Protein AF-A0A918U955-F1 (afdb_monomer)

Solvent-accessible surface area (backbone atoms only — not comparable to full-atom values): 6249 Å² total; per-residue (Å²): 137,89,78,62,96,64,94,62,89,67,53,64,65,60,43,53,50,46,20,49,52,46,51,53,50,38,60,75,72,62,66,85,82,69,97,59,56,46,60,57,47,29,50,54,38,46,40,35,76,74,68,63,54,50,66,72,58,51,24,63,77,69,72,46,56,64,68,55,54,53,52,53,38,50,56,50,48,66,66,42,59,83,70,49,81,75,82,81,64,80,85,73,74,82,79,78,82,79,128

Structure (mmCIF, N/CA/C/O backbone):
data_AF-A0A918U955-F1
#
_entry.id   AF-A0A918U955-F1
#
loop_
_atom_site.group_PDB
_atom_site.id
_atom_site.type_symbol
_atom_site.label_atom_id
_atom_site.label_alt_id
_atom_site.label_comp_id
_atom_site.label_asym_id
_atom_site.label_entity_id
_atom_site.label_seq_id
_atom_site.pdbx_PDB_ins_code
_atom_site.Cartn_x
_atom_site.Cartn_y
_atom_site.Cartn_z
_atom_site.occupancy
_atom_site.B_iso_or_equiv
_atom_site.auth_seq_id
_atom_site.auth_comp_id
_atom_site.auth_asym_id
_atom_site.auth_atom_id
_atom_site.pdbx_PDB_model_num
ATOM 1 N N . MET A 1 1 ? -12.872 -7.319 -12.744 1.00 39.25 1 MET A N 1
ATOM 2 C CA . MET A 1 1 ? -12.067 -8.550 -12.621 1.00 39.25 1 MET A CA 1
ATOM 3 C C . MET A 1 1 ? -10.614 -8.183 -12.930 1.00 39.25 1 MET A C 1
ATOM 5 O O . MET A 1 1 ? -10.255 -8.072 -14.090 1.00 39.25 1 MET A O 1
ATOM 9 N N . LEU A 1 2 ? -9.818 -7.819 -11.917 1.00 44.41 2 LEU A N 1
ATOM 10 C CA . LEU A 1 2 ? -8.397 -7.473 -12.092 1.00 44.41 2 LEU A CA 1
ATOM 11 C C . LEU A 1 2 ? -7.584 -8.721 -11.755 1.00 44.41 2 LEU A C 1
ATOM 13 O O . LEU A 1 2 ? -7.277 -8.972 -10.594 1.00 44.41 2 LEU A O 1
ATOM 17 N N . VAL A 1 3 ? -7.330 -9.535 -12.775 1.00 42.31 3 VAL A N 1
ATOM 18 C CA . VAL A 1 3 ? -6.562 -10.774 -12.653 1.00 42.31 3 VAL A CA 1
ATOM 19 C C . VAL A 1 3 ? -5.083 -10.413 -12.767 1.00 42.31 3 VAL A C 1
ATOM 21 O O . VAL A 1 3 ? -4.627 -9.954 -13.813 1.00 42.31 3 VAL A O 1
ATOM 24 N N . HIS A 1 4 ? -4.340 -10.571 -11.670 1.00 49.16 4 HIS A N 1
ATOM 25 C CA . HIS A 1 4 ? -2.883 -10.653 -11.729 1.00 49.16 4 HIS A CA 1
ATOM 26 C C . HIS A 1 4 ? -2.535 -11.987 -12.418 1.00 49.16 4 HIS A C 1
ATOM 28 O O . HIS A 1 4 ? -3.161 -12.995 -12.093 1.00 49.16 4 HIS A O 1
ATOM 34 N N . PRO A 1 5 ? -1.579 -12.037 -13.360 1.00 51.75 5 PRO A N 1
ATOM 35 C CA . PRO A 1 5 ? -1.319 -13.222 -14.191 1.00 51.75 5 PRO A CA 1
ATOM 36 C C 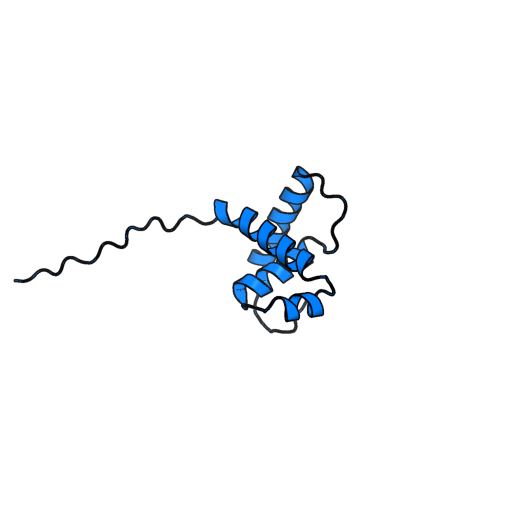. PRO A 1 5 ? -0.714 -14.421 -13.437 1.00 51.75 5 PRO A C 1
ATOM 38 O O . PRO A 1 5 ? -0.406 -15.444 -14.037 1.00 51.75 5 PRO A O 1
ATOM 41 N N . SER A 1 6 ? -0.564 -14.328 -12.121 1.00 43.22 6 SER A N 1
ATOM 42 C CA . SER A 1 6 ? -0.258 -15.448 -11.239 1.00 43.22 6 SER A CA 1
ATOM 43 C C . SER A 1 6 ? -1.542 -15.766 -10.482 1.00 43.22 6 SER A C 1
ATOM 45 O O . SER A 1 6 ? -1.920 -14.991 -9.609 1.00 43.22 6 SER A O 1
ATOM 47 N N . GLY A 1 7 ? -2.226 -16.851 -10.864 1.00 45.94 7 GLY A N 1
ATOM 48 C CA . GLY A 1 7 ? -3.496 -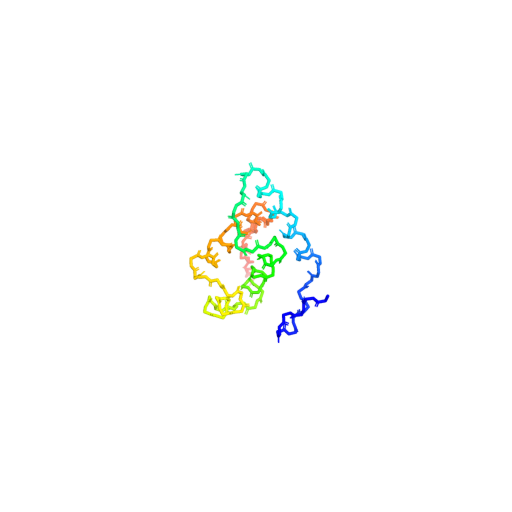17.340 -10.308 1.00 45.94 7 GLY A CA 1
ATOM 49 C C . GLY A 1 7 ? -3.431 -17.669 -8.816 1.00 45.94 7 GLY A C 1
ATOM 50 O O . GLY A 1 7 ? -3.519 -18.819 -8.406 1.00 45.94 7 GLY A O 1
ATOM 51 N N . ILE A 1 8 ? -3.246 -16.640 -8.006 1.00 50.59 8 ILE A N 1
ATOM 52 C CA . ILE A 1 8 ? -3.257 -16.679 -6.559 1.00 50.59 8 ILE A CA 1
ATOM 53 C C . ILE A 1 8 ? -4.605 -16.102 -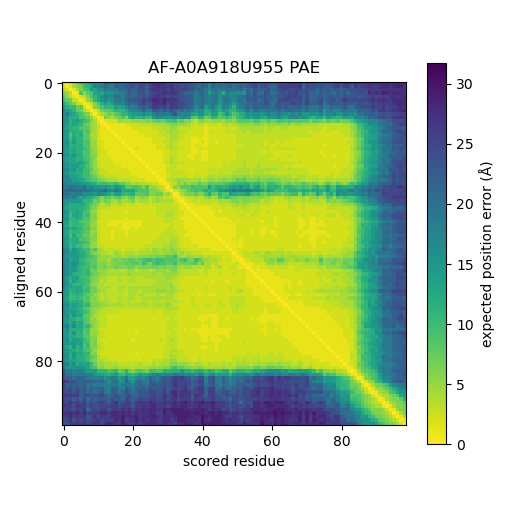6.184 1.00 50.59 8 ILE A C 1
ATOM 55 O O . ILE A 1 8 ? -4.916 -14.968 -6.556 1.00 50.59 8 ILE A O 1
ATOM 59 N N . ASP A 1 9 ? -5.399 -16.885 -5.457 1.00 54.12 9 ASP A N 1
ATOM 60 C CA . ASP A 1 9 ? -6.590 -16.402 -4.766 1.00 54.12 9 ASP A CA 1
ATOM 61 C C . ASP A 1 9 ? -6.138 -15.426 -3.669 1.00 54.12 9 ASP A C 1
ATOM 63 O O . ASP A 1 9 ? -6.061 -15.733 -2.478 1.00 54.12 9 ASP A O 1
ATOM 67 N N . LEU A 1 10 ? -5.694 -14.240 -4.090 1.00 59.69 10 LEU A N 1
ATOM 68 C CA . LEU A 1 10 ? -5.490 -13.114 -3.208 1.00 59.69 10 LEU A CA 1
ATOM 69 C C . LEU A 1 10 ? -6.866 -12.825 -2.642 1.00 59.69 10 LEU A C 1
ATOM 71 O O . LEU A 1 10 ? -7.712 -12.272 -3.343 1.00 59.69 10 LEU A O 1
ATOM 75 N N . SER A 1 11 ? -7.083 -13.250 -1.394 1.00 72.44 11 SER A N 1
ATOM 76 C CA . SER A 1 11 ? -8.365 -13.091 -0.723 1.00 72.44 11 SER A CA 1
ATOM 77 C C . SER A 1 11 ? -8.861 -11.672 -0.963 1.00 72.44 11 SER A C 1
ATOM 79 O O . SER A 1 11 ? -8.246 -10.702 -0.507 1.00 72.44 11 SER A O 1
ATOM 81 N N . SER A 1 12 ? -9.971 -11.549 -1.695 1.00 76.94 12 SER A N 1
ATOM 82 C CA . SER A 1 12 ? -10.564 -10.248 -2.022 1.00 76.94 12 SER A CA 1
ATOM 83 C C . SER A 1 12 ? -10.760 -9.425 -0.745 1.00 76.94 12 SER A C 1
ATOM 85 O O . SER A 1 12 ? -10.551 -8.216 -0.727 1.00 76.94 12 SER A O 1
ATOM 87 N N . ARG A 1 13 ? -11.031 -10.104 0.377 1.00 83.88 13 ARG A N 1
ATOM 88 C CA . ARG A 1 13 ? -11.104 -9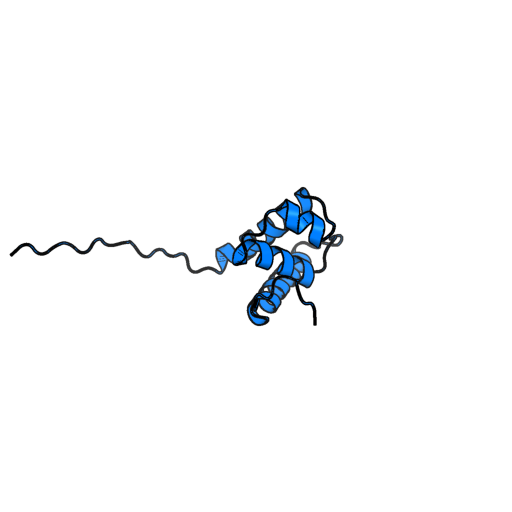.517 1.715 1.00 83.88 13 ARG A CA 1
ATOM 89 C C . ARG A 1 13 ? -9.803 -8.843 2.160 1.00 83.88 13 ARG A C 1
ATOM 91 O O . ARG A 1 13 ? -9.860 -7.715 2.639 1.00 83.88 13 ARG A O 1
ATOM 98 N N . ALA A 1 14 ? -8.649 -9.491 1.997 1.00 84.94 14 ALA A N 1
ATOM 99 C CA . ALA A 1 14 ? -7.347 -8.919 2.355 1.00 84.94 14 ALA A CA 1
ATOM 100 C C . ALA A 1 14 ? -7.013 -7.696 1.488 1.00 84.94 14 ALA A C 1
ATOM 102 O O . ALA A 1 14 ? -6.543 -6.675 1.992 1.00 84.94 14 ALA A O 1
ATOM 103 N N . LEU A 1 15 ? -7.335 -7.771 0.196 1.00 89.38 15 LEU A N 1
ATOM 104 C CA . LEU A 1 15 ? -7.169 -6.662 -0.737 1.00 89.38 15 LEU A CA 1
ATOM 105 C C . LEU A 1 15 ? -8.046 -5.462 -0.372 1.00 89.38 15 LEU A C 1
ATOM 107 O O . LEU A 1 15 ? -7.547 -4.339 -0.296 1.00 89.38 15 LEU A O 1
ATOM 111 N N . HIS A 1 16 ? -9.335 -5.687 -0.108 1.00 91.31 16 HIS A N 1
ATOM 112 C CA . HIS A 1 16 ? -10.257 -4.627 0.297 1.00 91.31 16 HIS A CA 1
ATOM 113 C C . HIS A 1 16 ? -9.870 -4.022 1.648 1.00 91.31 16 HIS A C 1
ATOM 115 O O . HIS A 1 16 ? -9.881 -2.799 1.791 1.00 91.31 16 HIS A O 1
ATOM 121 N N . HIS A 1 17 ? -9.465 -4.854 2.609 1.00 90.94 17 HIS A N 1
ATOM 122 C CA . HIS A 1 17 ? -9.001 -4.398 3.914 1.00 90.94 17 HIS A CA 1
ATOM 123 C C . HIS A 1 17 ? -7.779 -3.478 3.786 1.00 90.94 17 HIS A C 1
ATOM 125 O O . HIS A 1 17 ? -7.816 -2.336 4.248 1.00 90.94 17 HIS A O 1
ATOM 131 N N . LEU A 1 18 ? -6.734 -3.920 3.078 1.00 92.44 18 LEU A N 1
ATOM 132 C CA . LEU A 1 18 ? -5.520 -3.126 2.889 1.00 92.44 18 LEU A CA 1
ATOM 133 C C . LEU A 1 18 ? -5.779 -1.852 2.072 1.00 92.44 18 LEU A C 1
ATOM 135 O O . LEU A 1 18 ? -5.257 -0.785 2.394 1.00 92.44 18 LEU A O 1
ATOM 139 N N . CYS A 1 19 ? -6.633 -1.928 1.048 1.00 94.50 19 CYS A N 1
ATOM 140 C CA . CYS A 1 19 ? -7.066 -0.753 0.295 1.00 94.50 19 CYS A CA 1
ATOM 141 C C . CYS A 1 19 ? -7.757 0.279 1.205 1.00 94.50 19 CYS A C 1
ATOM 143 O O . CYS A 1 19 ? -7.504 1.479 1.070 1.00 94.50 19 CYS A O 1
ATOM 145 N N . GLY A 1 20 ? -8.589 -0.175 2.148 1.00 94.25 20 GLY A N 1
ATOM 146 C CA . GLY A 1 20 ? -9.239 0.671 3.151 1.00 94.25 20 GLY A CA 1
ATOM 147 C C . GLY A 1 20 ? -8.242 1.359 4.085 1.00 94.25 20 GLY A C 1
ATOM 148 O O . GLY A 1 20 ? -8.323 2.576 4.273 1.00 94.25 20 GLY A O 1
ATOM 149 N N . LEU A 1 21 ? -7.255 0.617 4.601 1.00 94.75 21 LEU A N 1
ATOM 150 C CA . LEU A 1 21 ? -6.179 1.172 5.434 1.00 94.75 21 LEU A CA 1
ATOM 151 C C . LEU A 1 21 ? -5.386 2.248 4.685 1.00 94.75 21 LEU A C 1
ATOM 153 O O . LEU A 1 21 ? -5.193 3.350 5.198 1.00 94.75 21 LEU A O 1
ATOM 157 N N . LEU A 1 22 ? -4.998 1.970 3.438 1.00 94.00 22 LEU A N 1
ATOM 158 C CA . LEU A 1 22 ? -4.274 2.916 2.587 1.00 94.00 22 LEU A CA 1
ATOM 159 C C . LEU A 1 22 ? -5.100 4.171 2.287 1.00 94.00 22 LEU A C 1
ATOM 161 O O . LEU A 1 22 ? -4.575 5.282 2.336 1.00 94.00 22 LEU A O 1
ATOM 165 N N . ALA A 1 23 ? -6.396 4.021 2.006 1.00 93.56 23 ALA A N 1
ATOM 166 C CA . ALA A 1 23 ? -7.290 5.153 1.783 1.00 93.56 23 ALA A CA 1
ATOM 167 C C . ALA A 1 23 ? -7.470 6.008 3.049 1.00 93.56 23 ALA A C 1
ATOM 169 O O . ALA A 1 23 ? -7.527 7.235 2.964 1.00 93.56 23 ALA A O 1
ATOM 170 N N . GLY A 1 24 ? -7.547 5.387 4.229 1.00 94.00 24 GLY A N 1
ATOM 171 C CA . GLY A 1 24 ? -7.553 6.092 5.512 1.00 94.00 24 GLY A CA 1
ATOM 172 C C . GLY A 1 24 ? -6.246 6.846 5.758 1.00 94.00 24 GLY A C 1
ATOM 173 O O . GLY A 1 24 ? -6.268 8.039 6.055 1.00 94.00 24 GLY A O 1
ATOM 174 N N . HIS A 1 25 ? -5.111 6.177 5.557 1.00 92.62 25 HIS A N 1
ATOM 175 C CA . HIS A 1 25 ? -3.788 6.768 5.730 1.00 92.62 25 HIS A CA 1
ATOM 176 C C . HIS A 1 25 ? -3.563 7.959 4.793 1.00 92.62 25 HIS A C 1
ATOM 178 O O . HIS A 1 25 ? -3.255 9.050 5.267 1.00 92.62 25 HIS A O 1
ATOM 184 N N . ARG A 1 26 ? -3.803 7.802 3.481 1.00 91.88 26 ARG A N 1
ATOM 185 C CA . ARG A 1 26 ? -3.631 8.882 2.492 1.00 91.88 26 ARG A CA 1
ATOM 186 C C . ARG A 1 26 ? -4.480 10.113 2.804 1.00 91.88 26 ARG A C 1
ATOM 188 O O . ARG A 1 26 ? -3.998 11.223 2.594 1.00 91.88 26 ARG A O 1
ATOM 195 N N . ARG A 1 27 ? -5.705 9.924 3.315 1.00 90.75 27 ARG A N 1
ATOM 196 C CA . ARG A 1 27 ? -6.566 11.028 3.771 1.00 90.75 27 ARG A CA 1
ATOM 197 C C . ARG A 1 27 ? -5.962 11.764 4.965 1.00 90.75 27 ARG A C 1
ATOM 199 O O . ARG A 1 27 ? -5.934 12.987 4.943 1.00 90.75 27 ARG A O 1
ATOM 206 N N . ARG A 1 28 ? -5.436 11.040 5.960 1.00 91.06 28 ARG A N 1
ATOM 207 C CA . ARG A 1 28 ? -4.800 11.641 7.149 1.00 91.06 28 ARG A CA 1
ATOM 208 C C . ARG A 1 28 ? -3.570 12.475 6.802 1.00 91.06 28 ARG A C 1
ATOM 210 O O . ARG A 1 28 ? -3.414 13.562 7.336 1.00 91.06 28 ARG A O 1
ATOM 217 N N . ILE A 1 29 ? -2.718 11.983 5.903 1.00 89.19 29 ILE A N 1
ATOM 218 C CA . ILE A 1 29 ? -1.474 12.677 5.526 1.00 89.19 29 ILE A CA 1
ATOM 219 C C . ILE A 1 29 ? -1.651 13.673 4.366 1.00 89.19 29 ILE A C 1
ATOM 221 O O . ILE A 1 29 ? -0.672 14.251 3.906 1.00 89.19 29 ILE A O 1
ATOM 225 N N . GLY A 1 30 ? -2.867 13.830 3.828 1.00 85.25 30 GLY A N 1
ATOM 226 C CA . GLY A 1 30 ? -3.138 14.735 2.705 1.00 85.25 30 GLY A CA 1
ATOM 227 C C . GLY A 1 30 ? -2.404 14.370 1.407 1.00 85.25 30 GLY A C 1
ATOM 228 O O . GLY A 1 30 ? -1.987 15.251 0.655 1.00 85.25 30 GLY A O 1
ATOM 229 N N . SER A 1 31 ? -2.206 13.078 1.122 1.00 80.62 31 SER A N 1
ATOM 230 C CA . SER A 1 31 ? -1.374 12.653 -0.010 1.00 80.62 31 SER A CA 1
ATOM 231 C C . SER A 1 31 ? -2.074 12.871 -1.357 1.00 80.62 31 SER A C 1
ATOM 233 O O . SER A 1 31 ? -2.831 12.019 -1.820 1.00 80.62 31 SER A O 1
ATOM 235 N N . ARG A 1 32 ? -1.809 14.023 -1.986 1.00 65.94 32 ARG A N 1
ATOM 236 C CA . ARG A 1 32 ? -2.425 14.457 -3.253 1.00 65.94 32 ARG A CA 1
ATOM 237 C C . ARG A 1 32 ? -1.852 13.800 -4.516 1.00 65.94 32 ARG A C 1
ATOM 239 O O . ARG A 1 32 ? -2.574 13.681 -5.497 1.00 65.94 32 ARG A O 1
ATOM 246 N N . TRP A 1 33 ? -0.602 13.327 -4.497 1.00 73.50 33 TRP A N 1
ATOM 247 C CA . TRP A 1 33 ? 0.079 12.812 -5.695 1.00 73.50 33 TRP A CA 1
AT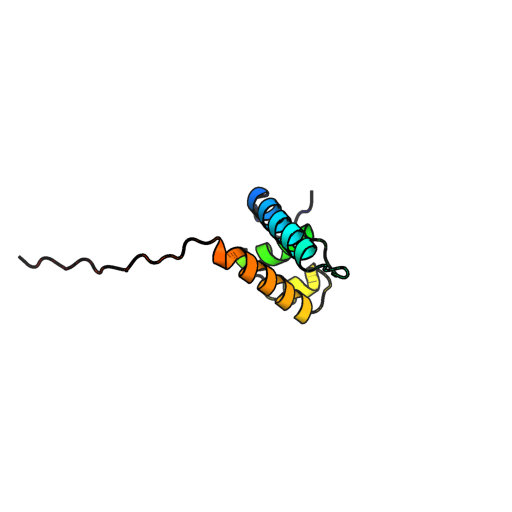OM 248 C C . TRP A 1 33 ? 0.644 11.409 -5.471 1.00 73.50 33 TRP A C 1
ATOM 250 O O . TRP A 1 33 ? 1.637 11.223 -4.766 1.00 73.50 33 TRP A O 1
ATOM 260 N N . ARG A 1 34 ? 0.007 10.396 -6.070 1.00 83.31 34 ARG A N 1
ATOM 261 C CA . ARG A 1 34 ? 0.445 8.994 -6.018 1.00 83.31 34 ARG A CA 1
ATOM 262 C C . ARG A 1 34 ? 0.269 8.337 -7.381 1.00 83.31 34 ARG A C 1
ATOM 264 O O . ARG A 1 34 ? -0.789 8.447 -7.985 1.00 83.31 34 ARG A O 1
ATOM 271 N N . HIS A 1 35 ? 1.295 7.611 -7.818 1.00 87.44 35 HIS A N 1
ATOM 272 C CA . HIS A 1 35 ? 1.330 6.953 -9.124 1.00 87.44 35 HIS A CA 1
ATOM 273 C C . HIS A 1 35 ? 0.321 5.794 -9.248 1.00 87.44 35 HIS A C 1
ATOM 2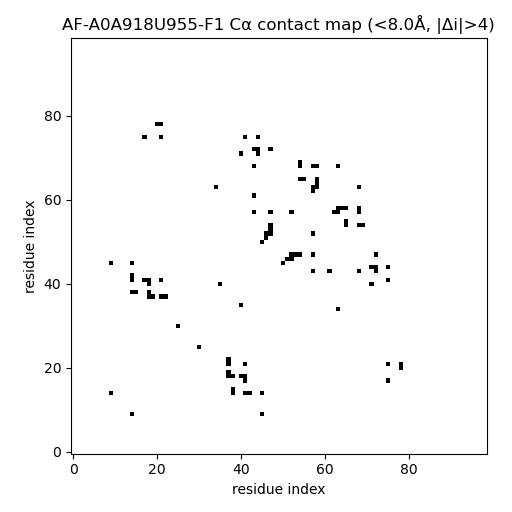75 O O . HIS A 1 35 ? -0.150 5.501 -10.344 1.00 87.44 35 HIS A O 1
ATOM 281 N N . LEU A 1 36 ? -0.019 5.124 -8.139 1.00 90.69 36 LEU A N 1
ATOM 282 C CA . LEU A 1 36 ? -1.022 4.055 -8.116 1.00 90.69 36 LEU A CA 1
ATOM 283 C C . LEU A 1 36 ? -2.232 4.416 -7.247 1.00 90.69 36 LEU A C 1
ATOM 285 O O . LEU A 1 36 ? -2.116 5.070 -6.202 1.00 90.69 36 LEU A O 1
ATOM 289 N N . THR A 1 37 ? -3.398 3.906 -7.649 1.00 91.12 37 THR A N 1
ATOM 290 C CA . THR A 1 37 ? -4.607 3.882 -6.813 1.00 91.12 37 THR A CA 1
ATOM 291 C C . THR A 1 37 ? -4.378 3.015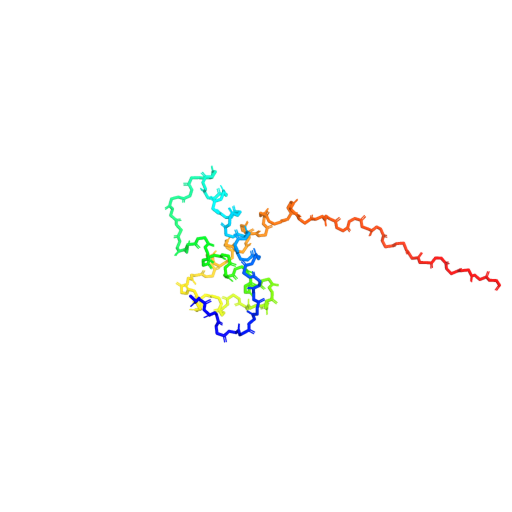 -5.571 1.00 91.12 37 THR A C 1
ATOM 293 O O . THR A 1 37 ? -3.513 2.138 -5.577 1.00 91.12 37 THR A O 1
ATOM 296 N N . CYS A 1 38 ? -5.160 3.219 -4.503 1.00 91.81 38 CYS A N 1
ATOM 297 C CA . CYS A 1 38 ? -5.045 2.405 -3.285 1.00 91.81 38 CYS A CA 1
ATOM 298 C C . CYS A 1 38 ? -5.212 0.904 -3.571 1.00 91.81 38 CYS A C 1
ATOM 300 O O . CYS A 1 38 ? -4.475 0.099 -3.013 1.00 91.81 38 CYS A O 1
ATOM 302 N N . GLY A 1 39 ? -6.108 0.532 -4.492 1.00 91.00 39 GLY A N 1
ATOM 303 C CA . GLY A 1 39 ? -6.303 -0.863 -4.898 1.00 91.00 39 GLY A CA 1
ATOM 304 C C . GLY A 1 39 ? -5.093 -1.452 -5.628 1.00 91.00 39 GLY A C 1
ATOM 305 O O . GLY A 1 39 ? -4.673 -2.561 -5.316 1.00 91.00 39 GLY A O 1
ATOM 306 N N . ARG A 1 40 ? -4.469 -0.703 -6.552 1.00 92.81 40 ARG A N 1
ATOM 307 C CA . ARG A 1 40 ? -3.248 -1.165 -7.241 1.00 92.81 40 ARG A CA 1
ATOM 308 C C . ARG A 1 40 ? -2.038 -1.201 -6.308 1.00 92.81 40 ARG A C 1
ATOM 310 O O . ARG A 1 40 ? -1.221 -2.104 -6.434 1.00 92.81 40 ARG A O 1
ATOM 317 N N . GLN A 1 41 ? -1.940 -0.273 -5.355 1.00 94.25 41 GLN A N 1
ATOM 318 C CA . GLN A 1 41 ? -0.930 -0.340 -4.296 1.00 94.25 41 GLN A CA 1
ATOM 319 C C . GLN A 1 41 ? -1.146 -1.575 -3.408 1.00 94.25 41 GLN A C 1
ATOM 321 O O . GLN A 1 41 ? -0.193 -2.302 -3.157 1.00 94.25 41 GLN A O 1
ATOM 326 N N . ALA A 1 42 ? -2.383 -1.853 -2.984 1.00 93.88 42 ALA A N 1
ATOM 327 C CA . ALA A 1 42 ? -2.703 -3.041 -2.193 1.00 93.88 42 ALA A CA 1
ATOM 328 C C . ALA A 1 42 ? -2.366 -4.339 -2.945 1.00 93.88 42 ALA A C 1
ATOM 330 O O . ALA A 1 42 ? -1.758 -5.232 -2.366 1.00 93.88 42 ALA A O 1
ATOM 331 N N . LEU A 1 43 ? -2.686 -4.419 -4.242 1.00 92.75 43 LEU A N 1
ATOM 332 C CA . LEU A 1 43 ? -2.301 -5.545 -5.101 1.00 92.75 43 LEU A CA 1
ATOM 333 C C . LEU A 1 43 ? -0.785 -5.743 -5.157 1.00 92.75 43 LEU A C 1
ATOM 335 O O . LEU A 1 43 ? -0.317 -6.858 -4.965 1.00 92.75 43 LEU A O 1
ATOM 339 N N . LEU A 1 44 ? -0.025 -4.668 -5.387 1.00 93.88 44 LEU A N 1
ATOM 340 C CA . LEU A 1 44 ? 1.438 -4.714 -5.425 1.00 93.88 44 LEU A CA 1
ATOM 341 C C . LEU A 1 44 ? 2.016 -5.247 -4.113 1.00 93.88 44 LEU A C 1
ATOM 343 O O . LEU A 1 44 ? 2.894 -6.106 -4.121 1.00 93.88 44 LEU A O 1
ATOM 347 N N . VAL A 1 45 ? 1.514 -4.749 -2.984 1.00 93.31 45 VAL A N 1
ATOM 348 C CA . VAL A 1 45 ? 1.982 -5.160 -1.656 1.00 93.31 45 VAL A CA 1
ATOM 349 C C . VAL A 1 45 ? 1.639 -6.618 -1.389 1.00 93.31 45 VAL A C 1
ATOM 351 O O . VAL A 1 45 ? 2.478 -7.361 -0.893 1.00 93.31 45 VAL A O 1
ATOM 354 N N . LEU A 1 46 ? 0.425 -7.048 -1.727 1.00 91.19 46 LEU A N 1
ATOM 355 C CA . LEU A 1 46 ? 0.027 -8.439 -1.555 1.00 91.19 46 LEU A CA 1
ATOM 356 C C . LEU A 1 46 ? 0.833 -9.377 -2.457 1.00 91.19 46 LEU A C 1
ATOM 358 O O . LEU A 1 46 ? 1.218 -10.447 -1.997 1.00 91.19 46 LEU A O 1
ATOM 362 N N . ALA A 1 47 ? 1.153 -8.968 -3.687 1.00 89.81 47 ALA A N 1
ATOM 363 C CA . ALA A 1 47 ? 2.049 -9.721 -4.561 1.00 89.81 47 ALA A CA 1
ATOM 364 C C . ALA A 1 47 ? 3.449 -9.876 -3.937 1.00 89.81 47 ALA A C 1
ATOM 366 O O . ALA A 1 47 ? 4.016 -10.966 -3.934 1.00 89.81 47 ALA A O 1
ATOM 367 N N . TYR A 1 48 ? 3.977 -8.819 -3.315 1.00 91.31 48 TYR A N 1
ATOM 368 C CA . TYR A 1 48 ? 5.241 -8.896 -2.583 1.00 91.31 48 TYR A CA 1
ATOM 369 C C . TYR A 1 48 ? 5.159 -9.817 -1.352 1.00 91.31 48 TYR A C 1
ATOM 371 O O . TYR A 1 48 ? 5.956 -10.739 -1.220 1.00 91.31 48 TYR A O 1
ATOM 379 N N . LEU A 1 49 ? 4.182 -9.607 -0.463 1.00 88.00 49 LEU A N 1
ATOM 380 C CA . LEU A 1 49 ? 4.089 -10.321 0.818 1.00 88.00 49 LEU A CA 1
ATOM 381 C C . LEU A 1 49 ? 3.676 -11.789 0.670 1.00 88.00 49 LEU A C 1
ATOM 383 O O . LEU A 1 49 ? 4.118 -12.631 1.447 1.00 88.00 49 LEU A O 1
ATOM 387 N N . ARG A 1 50 ? 2.786 -12.099 -0.281 1.00 83.69 50 ARG A N 1
ATOM 388 C CA . ARG A 1 50 ? 2.224 -13.446 -0.437 1.00 83.69 50 ARG A CA 1
ATOM 389 C C . ARG A 1 50 ? 2.999 -14.290 -1.437 1.00 83.69 50 ARG A C 1
ATOM 391 O O . ARG A 1 50 ? 3.125 -15.491 -1.219 1.00 83.69 50 ARG A O 1
ATOM 398 N N . CYS A 1 51 ? 3.481 -13.678 -2.515 1.00 82.06 51 CYS A N 1
ATOM 399 C CA . CYS A 1 51 ? 4.143 -14.388 -3.608 1.00 82.06 51 CYS A CA 1
ATOM 400 C C . CYS A 1 51 ? 5.668 -14.292 -3.524 1.00 82.06 51 CYS A C 1
ATOM 402 O O . CYS A 1 51 ? 6.352 -15.036 -4.220 1.00 82.06 51 CYS A O 1
ATOM 404 N N . GLY A 1 52 ? 6.202 -13.369 -2.715 1.00 85.12 52 GLY A N 1
ATOM 405 C CA . GLY A 1 52 ? 7.634 -13.079 -2.690 1.00 85.12 52 GLY A CA 1
ATOM 406 C C . GLY A 1 52 ? 8.136 -12.499 -4.012 1.00 85.12 52 GLY A C 1
ATOM 407 O O . GLY A 1 52 ? 9.303 -12.689 -4.350 1.00 85.12 52 GLY A O 1
ATOM 408 N N . ASP A 1 53 ? 7.266 -11.842 -4.794 1.00 84.44 53 ASP A N 1
ATOM 409 C CA . ASP A 1 53 ? 7.657 -11.335 -6.109 1.00 84.44 53 ASP A CA 1
ATOM 410 C C . ASP A 1 53 ? 8.819 -10.328 -5.972 1.00 84.44 53 ASP A C 1
ATOM 412 O O . ASP A 1 53 ? 8.736 -9.381 -5.178 1.00 84.44 53 ASP A O 1
ATOM 416 N N . PRO A 1 54 ? 9.904 -10.484 -6.755 1.00 89.19 54 PRO A N 1
ATOM 417 C CA . PRO A 1 54 ? 11.054 -9.597 -6.668 1.00 89.19 54 PRO A CA 1
ATOM 418 C C . PRO A 1 54 ? 10.684 -8.200 -7.166 1.00 89.19 54 PRO A C 1
ATOM 420 O O . PRO A 1 54 ? 9.864 -8.037 -8.076 1.00 89.19 54 PRO A O 1
ATOM 423 N N . TYR A 1 55 ? 11.357 -7.174 -6.638 1.00 89.75 55 TYR A N 1
ATOM 424 C CA . TYR A 1 55 ? 11.089 -5.783 -7.016 1.00 89.75 55 TYR A CA 1
ATOM 425 C C . TYR A 1 55 ? 11.142 -5.546 -8.527 1.00 89.75 55 TYR A C 1
ATOM 427 O O . TYR A 1 55 ? 10.297 -4.819 -9.035 1.00 89.75 55 TYR A O 1
ATOM 435 N N . ALA A 1 56 ? 12.047 -6.212 -9.252 1.00 89.44 56 ALA A N 1
ATOM 436 C CA . ALA A 1 56 ? 12.138 -6.118 -10.711 1.00 89.44 56 ALA A CA 1
ATOM 437 C C . ALA A 1 56 ? 10.849 -6.562 -11.432 1.00 89.44 56 ALA A C 1
ATOM 439 O O . ALA A 1 56 ? 10.425 -5.950 -12.412 1.00 89.44 56 ALA A O 1
ATOM 440 N N . ARG A 1 57 ? 10.177 -7.607 -10.936 1.00 90.75 57 ARG A N 1
ATOM 441 C CA . ARG A 1 57 ? 8.902 -8.062 -11.503 1.00 90.75 57 ARG A CA 1
ATOM 442 C C . ARG A 1 57 ? 7.780 -7.070 -11.194 1.00 90.75 57 ARG A C 1
ATOM 444 O O . ARG A 1 57 ? 6.959 -6.786 -12.064 1.00 90.75 57 ARG A O 1
ATOM 451 N N . LEU A 1 58 ? 7.783 -6.489 -9.994 1.00 91.88 58 LEU A N 1
ATOM 452 C CA . LEU A 1 58 ? 6.807 -5.477 -9.584 1.00 91.88 58 LEU A CA 1
ATOM 453 C C . LEU A 1 58 ? 6.976 -4.163 -10.358 1.00 91.88 58 LEU A C 1
ATOM 455 O O . LEU A 1 58 ? 5.981 -3.581 -10.789 1.00 91.88 58 LEU A O 1
ATOM 459 N N . THR A 1 59 ? 8.209 -3.705 -10.593 1.00 93.50 59 THR A N 1
ATOM 460 C CA . THR A 1 59 ? 8.463 -2.495 -11.392 1.00 93.50 59 THR A CA 1
ATOM 461 C C . THR A 1 59 ? 7.929 -2.647 -12.808 1.00 93.50 59 THR A C 1
ATOM 463 O O . THR A 1 59 ? 7.270 -1.741 -13.315 1.00 93.50 59 THR A O 1
ATOM 466 N N . THR A 1 60 ? 8.139 -3.814 -13.420 1.00 93.50 60 THR A N 1
ATOM 467 C CA . THR A 1 60 ? 7.656 -4.109 -14.773 1.00 93.50 60 THR A CA 1
ATOM 468 C C . THR A 1 60 ? 6.134 -4.251 -14.805 1.00 93.50 60 THR A C 1
ATOM 470 O O . THR A 1 60 ? 5.476 -3.592 -15.607 1.00 93.50 60 THR A O 1
ATOM 473 N N . GLY A 1 61 ? 5.551 -5.040 -13.895 1.00 90.88 61 GLY A N 1
ATOM 474 C CA . GLY A 1 61 ? 4.108 -5.305 -13.860 1.00 90.88 61 GLY A CA 1
ATOM 475 C C . GLY A 1 61 ? 3.254 -4.078 -13.527 1.00 90.88 61 GLY A C 1
ATOM 476 O O . GLY A 1 61 ? 2.150 -3.920 -14.049 1.00 90.88 61 GLY A O 1
ATOM 477 N N . PHE A 1 62 ? 3.770 -3.168 -12.697 1.00 89.94 62 PHE A N 1
ATOM 478 C CA . PHE A 1 62 ? 3.065 -1.945 -12.307 1.00 89.94 62 PHE A CA 1
ATOM 479 C C . PHE A 1 62 ? 3.540 -0.694 -13.053 1.00 89.94 62 PHE A C 1
ATOM 481 O O . PHE A 1 62 ? 2.918 0.357 -12.898 1.00 89.94 62 PHE A O 1
ATOM 488 N N . ARG A 1 63 ? 4.585 -0.810 -13.888 1.00 93.81 63 ARG A N 1
ATOM 489 C CA . ARG A 1 63 ? 5.202 0.280 -14.665 1.00 93.81 63 ARG A CA 1
ATOM 490 C C . ARG A 1 63 ? 5.593 1.478 -13.795 1.00 93.81 63 ARG A C 1
ATOM 492 O O . ARG A 1 63 ? 5.297 2.622 -14.124 1.00 93.81 63 ARG A O 1
ATOM 499 N N . ILE A 1 64 ? 6.244 1.196 -12.668 1.00 94.38 64 ILE A N 1
ATOM 500 C CA . ILE A 1 64 ? 6.727 2.194 -11.703 1.00 94.38 64 ILE A CA 1
ATOM 501 C C . ILE A 1 64 ? 8.186 1.927 -11.338 1.00 94.38 64 ILE A C 1
ATOM 503 O O . ILE A 1 64 ? 8.660 0.798 -11.428 1.00 94.38 64 ILE A O 1
ATOM 507 N N . GLY A 1 65 ? 8.900 2.963 -10.896 1.00 94.94 65 GLY A N 1
ATOM 508 C CA . GLY A 1 65 ? 10.294 2.834 -10.467 1.00 94.94 65 GLY A CA 1
ATOM 509 C C . GLY A 1 65 ? 10.458 2.080 -9.142 1.00 94.94 65 GLY A C 1
ATOM 510 O O . GLY A 1 65 ? 9.564 2.085 -8.291 1.00 94.94 65 GLY A O 1
ATOM 511 N N . ILE A 1 66 ? 11.642 1.495 -8.933 1.00 95.19 66 ILE A N 1
ATOM 512 C CA . ILE A 1 66 ? 11.959 0.667 -7.756 1.00 95.19 66 ILE A CA 1
ATOM 513 C C . ILE A 1 66 ? 11.783 1.417 -6.429 1.00 95.19 66 ILE A C 1
ATOM 515 O O . ILE A 1 66 ? 11.239 0.871 -5.474 1.00 95.19 66 ILE A O 1
ATOM 519 N N . ALA A 1 67 ? 12.127 2.708 -6.394 1.00 95.25 67 ALA A N 1
ATOM 520 C CA . ALA A 1 67 ? 11.917 3.558 -5.224 1.00 95.25 67 ALA A CA 1
ATOM 521 C C . ALA A 1 67 ? 10.427 3.691 -4.861 1.00 95.25 67 ALA A C 1
ATOM 523 O O . ALA A 1 67 ? 10.067 3.748 -3.686 1.00 95.25 67 ALA A O 1
ATOM 524 N N . THR A 1 68 ? 9.538 3.698 -5.861 1.00 94.56 68 THR A N 1
ATOM 525 C CA . THR A 1 68 ? 8.089 3.742 -5.622 1.00 94.56 68 THR A CA 1
ATOM 526 C C . THR A 1 68 ? 7.569 2.402 -5.116 1.00 94.56 68 THR A C 1
ATOM 528 O O . THR A 1 68 ? 6.754 2.402 -4.197 1.00 94.56 68 THR A O 1
ATOM 531 N N . VAL A 1 69 ? 8.070 1.283 -5.654 1.00 95.25 69 VAL A N 1
ATOM 532 C CA . VAL A 1 69 ? 7.765 -0.066 -5.145 1.00 95.25 69 VAL A CA 1
ATOM 533 C C . VAL A 1 69 ? 8.154 -0.169 -3.670 1.00 95.25 69 VAL A C 1
ATOM 535 O O . VAL A 1 69 ? 7.305 -0.473 -2.836 1.00 95.25 69 VAL A O 1
ATOM 538 N N . TYR A 1 70 ? 9.399 0.180 -3.337 1.00 94.25 70 TYR A N 1
ATOM 539 C CA . TYR A 1 70 ? 9.901 0.154 -1.964 1.00 94.25 70 TYR A CA 1
ATOM 540 C C . TYR A 1 70 ? 9.066 1.034 -1.024 1.00 94.25 70 TYR A C 1
ATOM 542 O O . TYR A 1 70 ? 8.608 0.563 0.017 1.00 94.25 70 TYR A O 1
ATOM 550 N N . ARG A 1 71 ? 8.791 2.288 -1.413 1.00 94.69 71 ARG A N 1
ATOM 551 C CA . ARG A 1 71 ? 7.943 3.202 -0.629 1.00 94.69 71 ARG A CA 1
ATOM 552 C C . ARG A 1 71 ? 6.559 2.611 -0.360 1.00 94.69 71 ARG A C 1
ATOM 554 O O . ARG A 1 71 ? 6.061 2.707 0.754 1.00 94.69 71 ARG A O 1
ATOM 561 N N . TYR A 1 72 ? 5.929 2.015 -1.369 1.00 94.75 72 TYR A N 1
ATOM 562 C CA . TYR A 1 72 ? 4.581 1.462 -1.242 1.00 94.75 72 TYR A CA 1
ATOM 563 C C . TYR A 1 72 ? 4.513 0.222 -0.362 1.00 94.75 72 TYR A C 1
ATOM 565 O O . TYR A 1 72 ? 3.539 0.070 0.375 1.00 94.75 72 TYR A O 1
ATOM 573 N N . ILE A 1 73 ? 5.538 -0.626 -0.424 1.00 94.25 73 ILE A N 1
ATOM 574 C CA . ILE A 1 73 ? 5.673 -1.790 0.451 1.00 94.25 73 ILE A CA 1
ATOM 575 C C . ILE A 1 73 ? 5.880 -1.337 1.888 1.00 94.25 73 ILE A C 1
ATOM 577 O O . ILE A 1 73 ? 5.132 -1.765 2.763 1.00 94.25 73 ILE A O 1
ATOM 581 N N . ARG A 1 74 ? 6.821 -0.417 2.122 1.00 94.62 74 ARG A N 1
ATOM 582 C CA . ARG A 1 74 ? 7.102 0.102 3.461 1.00 94.62 74 ARG A CA 1
ATOM 583 C C . ARG A 1 74 ? 5.874 0.740 4.105 1.00 94.62 74 ARG A C 1
ATOM 585 O O . ARG A 1 74 ? 5.522 0.361 5.210 1.00 94.62 74 ARG A O 1
ATOM 592 N N . GLU A 1 75 ? 5.163 1.607 3.385 1.00 94.19 75 GLU A N 1
ATOM 593 C CA . GLU A 1 75 ? 3.921 2.210 3.891 1.00 94.19 75 GLU A CA 1
ATOM 594 C C . GLU A 1 75 ? 2.885 1.172 4.317 1.00 94.19 75 GLU A C 1
ATOM 596 O O . GLU A 1 75 ? 2.224 1.332 5.336 1.00 94.19 75 GLU A O 1
ATOM 601 N N . ALA A 1 76 ? 2.711 0.111 3.533 1.00 93.88 76 ALA A N 1
ATOM 602 C CA . ALA A 1 76 ? 1.737 -0.911 3.872 1.00 93.88 76 ALA A CA 1
ATOM 603 C C . ALA A 1 76 ? 2.191 -1.777 5.052 1.00 93.88 76 ALA A C 1
ATOM 605 O O . ALA A 1 76 ? 1.361 -2.120 5.889 1.00 93.88 76 ALA A O 1
ATOM 606 N N . VAL A 1 77 ? 3.486 -2.092 5.152 1.00 92.69 77 VAL A N 1
ATOM 607 C CA . VAL A 1 77 ? 4.057 -2.776 6.320 1.00 92.69 77 VAL A CA 1
ATOM 608 C C . VAL A 1 77 ? 3.868 -1.930 7.580 1.00 92.69 77 VAL A C 1
ATOM 610 O O . VAL A 1 77 ? 3.383 -2.454 8.577 1.00 92.69 77 VAL A O 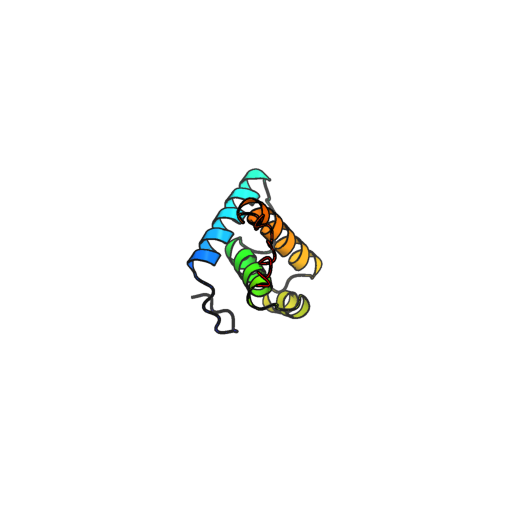1
ATOM 613 N N . ASP A 1 78 ? 4.138 -0.626 7.517 1.00 93.38 78 ASP A N 1
ATOM 614 C CA . ASP A 1 78 ? 3.959 0.298 8.645 1.00 93.38 78 ASP A CA 1
ATOM 615 C C . ASP A 1 78 ? 2.486 0.389 9.092 1.00 93.38 78 ASP A C 1
ATOM 617 O O . ASP A 1 78 ? 2.199 0.546 10.277 1.00 93.38 78 ASP A O 1
ATOM 621 N N . LEU A 1 79 ? 1.533 0.255 8.162 1.00 93.00 79 LEU A N 1
ATOM 622 C CA . LEU A 1 79 ? 0.099 0.216 8.481 1.00 93.00 79 LEU A CA 1
ATOM 623 C C . LEU A 1 79 ? -0.365 -1.129 9.049 1.00 93.00 79 LEU A C 1
ATOM 625 O O . LEU A 1 79 ? -1.324 -1.160 9.818 1.00 93.00 79 LEU A O 1
ATOM 629 N N . LEU A 1 80 ? 0.272 -2.230 8.651 1.00 90.94 80 LEU A N 1
ATOM 630 C CA . LEU A 1 80 ? -0.088 -3.579 9.085 1.00 90.94 80 LEU A CA 1
ATOM 631 C C . LEU A 1 80 ? 0.574 -3.967 10.410 1.00 90.94 80 LEU A C 1
ATOM 633 O O . LEU A 1 80 ? -0.048 -4.672 11.198 1.00 90.94 80 LEU A O 1
ATOM 637 N N . ALA A 1 81 ? 1.794 -3.497 10.680 1.00 90.38 81 ALA A N 1
ATOM 638 C CA . ALA A 1 81 ? 2.564 -3.868 11.867 1.00 90.38 81 ALA A CA 1
ATOM 639 C C . ALA A 1 81 ? 1.818 -3.637 13.202 1.00 90.38 81 ALA A C 1
ATOM 641 O O . ALA A 1 81 ? 1.860 -4.530 14.049 1.00 90.38 81 ALA A O 1
ATOM 642 N N . PRO A 1 82 ? 1.068 -2.532 13.402 1.00 89.88 82 PRO A N 1
ATOM 643 C CA . PRO A 1 82 ? 0.272 -2.339 14.618 1.00 89.88 82 PRO A CA 1
ATOM 644 C C . PRO A 1 82 ? -0.959 -3.253 14.709 1.00 89.88 82 PRO A C 1
ATOM 646 O O . PRO A 1 82 ? -1.527 -3.408 15.785 1.00 89.88 82 PRO A O 1
ATOM 649 N N . LEU A 1 83 ? -1.416 -3.807 13.581 1.00 84.62 83 LEU A N 1
ATOM 650 C CA . LEU A 1 83 ? -2.624 -4.634 13.488 1.00 84.62 83 LEU A CA 1
ATOM 651 C C . LEU A 1 83 ? -2.327 -6.124 13.668 1.00 84.62 83 LEU A C 1
ATOM 653 O O . LEU A 1 83 ? -3.230 -6.903 13.969 1.00 84.62 83 LEU A O 1
ATOM 657 N N . THR A 1 84 ? -1.076 -6.536 13.472 1.00 75.88 84 THR A N 1
ATOM 658 C CA . THR A 1 84 ? -0.642 -7.893 13.788 1.00 75.88 84 THR A CA 1
ATOM 659 C C . THR A 1 84 ? -0.509 -8.052 15.300 1.00 75.88 84 THR A C 1
ATOM 661 O O . THR A 1 84 ? 0.299 -7.337 15.895 1.00 75.88 84 THR A O 1
ATOM 664 N N . PRO A 1 85 ? -1.238 -8.990 15.939 1.00 64.44 85 PRO A N 1
ATOM 665 C CA . PRO A 1 85 ? -0.934 -9.356 17.311 1.00 64.44 85 PRO A CA 1
ATOM 666 C C . PRO A 1 85 ? 0.508 -9.857 17.323 1.00 64.44 85 PRO A C 1
ATOM 668 O O . PRO A 1 85 ? 0.845 -10.842 16.661 1.00 64.44 85 PRO A O 1
ATOM 671 N N . THR A 1 86 ? 1.381 -9.127 18.012 1.00 58.59 86 THR A N 1
ATOM 672 C CA . THR A 1 86 ? 2.756 -9.546 18.243 1.00 58.59 86 THR A CA 1
ATOM 673 C C . THR A 1 86 ? 2.708 -10.955 18.814 1.00 58.59 86 THR A C 1
ATOM 675 O O . THR A 1 86 ? 2.051 -11.211 19.823 1.00 58.59 86 THR A O 1
ATOM 678 N N . LEU A 1 87 ? 3.387 -11.898 18.157 1.00 56.66 87 LEU A N 1
ATOM 679 C CA . LEU A 1 87 ? 3.628 -13.229 18.703 1.00 56.66 87 LEU A CA 1
ATOM 680 C C . LEU A 1 87 ? 4.614 -13.102 19.874 1.00 56.66 87 LEU A C 1
ATOM 682 O O . LEU A 1 87 ? 5.727 -13.610 19.825 1.00 56.66 87 LEU A O 1
ATOM 686 N N . SER A 1 88 ? 4.210 -12.446 20.960 1.00 55.19 88 SER A N 1
ATOM 687 C CA . SER A 1 88 ? 4.845 -12.585 22.265 1.00 55.19 88 SER A CA 1
ATOM 688 C C . SER A 1 88 ? 4.363 -13.889 22.901 1.00 55.19 88 SER A C 1
ATOM 690 O O . SER A 1 88 ? 3.852 -13.906 24.018 1.00 55.19 88 SER A O 1
ATOM 692 N N . ARG A 1 89 ? 4.462 -15.006 22.171 1.00 53.78 89 ARG A N 1
ATOM 693 C CA . ARG A 1 89 ? 4.387 -16.317 22.802 1.00 53.78 89 ARG A CA 1
ATOM 694 C C . ARG A 1 89 ? 5.821 -16.661 23.184 1.00 53.78 89 ARG A C 1
ATOM 696 O O . ARG A 1 89 ? 6.608 -16.937 22.278 1.00 53.78 89 ARG A O 1
ATOM 703 N N . PRO A 1 90 ? 6.194 -16.629 24.475 1.00 57.84 90 PRO A N 1
ATOM 704 C CA . PRO A 1 90 ? 7.465 -17.199 24.877 1.00 57.84 90 PRO A CA 1
ATOM 705 C C . PRO A 1 90 ? 7.471 -18.649 24.396 1.00 57.84 90 PRO A C 1
ATOM 707 O O . PRO A 1 90 ? 6.567 -19.430 24.703 1.00 57.84 90 PRO A O 1
ATOM 710 N N . TRP A 1 91 ? 8.451 -18.992 23.566 1.00 60.62 91 TRP A N 1
ATOM 711 C CA . TRP A 1 91 ? 8.711 -20.374 23.205 1.00 60.62 91 TRP A CA 1
ATOM 712 C C . TRP A 1 91 ? 9.250 -21.074 24.454 1.00 60.62 91 TRP A C 1
ATOM 714 O O . TRP A 1 91 ? 10.454 -21.141 24.695 1.00 60.62 91 TRP A O 1
ATOM 724 N N . THR A 1 92 ? 8.348 -21.531 25.317 1.00 68.44 92 THR A N 1
ATOM 725 C CA . THR A 1 92 ? 8.718 -22.337 26.473 1.00 68.44 92 THR A CA 1
ATOM 726 C C . THR A 1 92 ? 9.116 -23.714 25.952 1.00 68.44 92 THR A C 1
ATOM 728 O O . THR A 1 92 ? 8.273 -24.470 25.468 1.00 68.44 92 THR A O 1
ATOM 731 N N . ARG A 1 93 ? 10.415 -24.041 26.022 1.00 68.06 93 ARG A N 1
ATOM 732 C CA . ARG A 1 93 ? 10.904 -25.409 25.794 1.00 68.06 93 ARG A CA 1
ATOM 733 C C . ARG A 1 93 ? 10.146 -26.350 26.739 1.00 68.06 93 ARG A C 1
ATOM 735 O O . ARG A 1 93 ? 10.138 -26.074 27.939 1.00 68.06 93 ARG A O 1
ATOM 742 N N . PRO A 1 94 ? 9.548 -27.456 26.263 1.00 58.69 94 PRO A N 1
ATOM 743 C CA . PRO A 1 94 ? 9.022 -28.461 27.172 1.00 58.69 94 PRO A CA 1
ATOM 744 C C . PRO A 1 94 ? 10.190 -29.019 27.992 1.00 58.69 94 PRO A C 1
ATOM 746 O O . PRO A 1 94 ? 11.136 -29.591 27.445 1.00 58.69 94 PRO A O 1
ATOM 749 N N . ALA A 1 95 ? 10.155 -28.786 29.305 1.00 59.09 95 ALA A N 1
ATOM 750 C CA . ALA A 1 95 ? 11.088 -29.386 30.241 1.00 59.09 95 ALA A CA 1
ATOM 751 C C . ALA A 1 95 ? 10.890 -30.904 30.186 1.00 59.09 95 ALA A C 1
ATOM 753 O O . ALA A 1 95 ? 9.841 -31.423 30.570 1.00 59.09 95 ALA A O 1
ATOM 754 N N . GLY A 1 96 ? 11.884 -31.607 29.643 1.00 61.91 96 GLY A N 1
ATOM 755 C CA . GLY A 1 96 ? 11.910 -33.060 29.641 1.00 61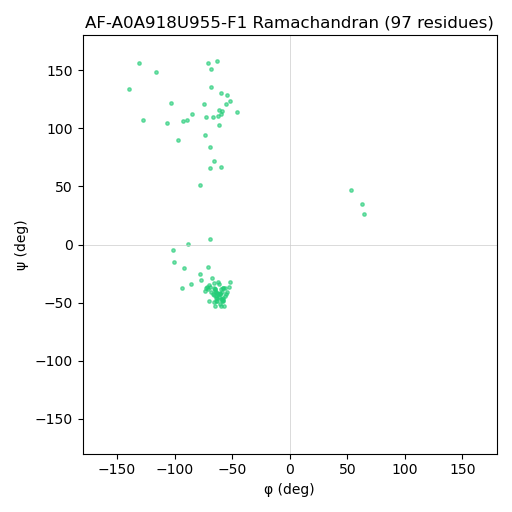.91 96 GLY A CA 1
ATOM 756 C C . GLY A 1 96 ? 11.894 -33.567 31.078 1.00 61.91 96 GLY A C 1
ATOM 757 O O . GLY A 1 96 ? 12.859 -33.370 31.814 1.00 61.91 96 GLY A O 1
ATOM 758 N N . ARG A 1 97 ? 10.794 -34.218 31.465 1.00 57.00 97 ARG A N 1
ATOM 759 C CA . ARG A 1 97 ? 10.745 -35.090 32.638 1.00 57.00 97 ARG A CA 1
ATOM 760 C C . ARG A 1 97 ? 11.643 -36.291 32.350 1.00 57.00 97 ARG A C 1
ATOM 762 O O . ARG A 1 97 ? 11.319 -37.104 31.491 1.00 57.00 97 ARG A O 1
ATOM 769 N N . ARG A 1 98 ? 12.773 -36.366 33.049 1.00 54.62 98 ARG A N 1
ATOM 770 C CA . ARG A 1 98 ? 13.521 -37.606 33.253 1.00 54.62 98 ARG A CA 1
ATOM 771 C C . ARG A 1 98 ? 13.010 -38.199 34.560 1.00 54.62 98 ARG A C 1
ATOM 773 O O . ARG A 1 98 ? 13.237 -37.615 35.615 1.00 54.62 98 ARG A O 1
ATOM 780 N N . THR A 1 99 ? 12.229 -39.262 34.433 1.00 64.81 99 THR A N 1
ATOM 781 C CA . THR A 1 99 ? 12.088 -40.310 35.451 1.00 64.81 99 THR A CA 1
ATOM 782 C C . THR A 1 99 ? 13.279 -41.242 35.371 1.00 64.81 99 THR A C 1
ATOM 784 O O . THR A 1 99 ? 13.775 -41.410 34.230 1.00 64.81 99 THR A O 1
#

Nearest PDB structures (foldseek):
  5cm3-assembly1_A  TM=7.073E-01  e=1.307E-01  Escherichia coli
  7qh5-assembly2_B  TM=8.469E-01  e=2.683E-01  Streptomyces tsukubensis NRRL18488
  7qh5-assembly1_A  TM=8.384E-01  e=7.262E-01  Streptomyces tsukubensis NRRL18488
  6koq-assembly1_F  TM=6.736E-01  e=4.414E-01  Mycobacterium tuberculosis H37Rv
  8wak-assembly1_R  TM=5.535E-01  e=6.871E-01  Homo sapiens

Organism: NCBI:txid68238

Sequence (99 aa):
MLVHPSGIDLSSRALHHLCGLLAGHRRRIGSRWRHLTCGRQALLVLAYLRCGDPYARLTTGFRIGIATVYRYIREAVDLLAPLTPTLSRPWTRPAGRRT

Radius of gyration: 17.74 Å; Cα contacts (8 Å, |Δi|>4): 53; chains: 1; bounding box: 26×55×50 Å

Mean predicted aligned error: 9.86 Å

Foldseek 3Di:
DDDDVPPDPPPVVQLVVQLVLVVVVCVVVVPPDDLDRSSLLSVLLCCCPPVVDDLVVSCVVSVHDSVNSVVSNVVSCVSCVVVDDPPPPPPDDPDDDDD

Secondary structure (DSSP, 8-state):
----SS-----HHHHHHHHHHHHHHHHHTT----SS-HHHHHHHHHHHHHH---HHHHHHHHT--HHHHHHHHHHHHHHHTTTS---------------

pLDDT: mean 81.15, std 16.37, range [39.25, 95.25]

InterPro domains:
  IPR027805 Transposase, Helix-turn-helix domain [PF13613] (35-81)